Protein AF-A0A3D0GAJ1-F1 (afdb_monomer)

Structure (mmCIF, N/CA/C/O backbone):
data_AF-A0A3D0GAJ1-F1
#
_entry.id   AF-A0A3D0GAJ1-F1
#
loop_
_atom_site.group_PDB
_atom_site.id
_atom_site.type_symbol
_atom_site.label_atom_id
_atom_site.label_alt_id
_atom_site.label_comp_id
_atom_site.label_asym_id
_atom_site.label_entity_id
_atom_site.label_seq_id
_atom_site.pdbx_PDB_ins_code
_atom_site.Cartn_x
_atom_site.Cartn_y
_atom_site.Cartn_z
_atom_site.occupancy
_atom_site.B_iso_or_equiv
_atom_site.auth_seq_id
_atom_site.auth_comp_id
_atom_site.auth_asym_id
_atom_site.auth_atom_id
_atom_site.pdbx_PDB_model_num
ATOM 1 N N . MET A 1 1 ? 12.571 20.764 -8.279 1.00 70.12 1 MET A N 1
ATOM 2 C CA . MET A 1 1 ? 12.175 19.338 -8.312 1.00 70.12 1 MET A CA 1
ATOM 3 C C . MET A 1 1 ? 10.894 19.235 -9.123 1.00 70.12 1 MET A C 1
ATOM 5 O O . MET A 1 1 ? 10.042 20.092 -8.928 1.00 70.12 1 MET A O 1
ATOM 9 N N . SER A 1 2 ? 10.792 18.276 -10.048 1.00 90.88 2 SER A N 1
ATOM 10 C CA . SER A 1 2 ? 9.605 18.079 -10.896 1.00 90.88 2 SER A CA 1
ATOM 11 C C . SER A 1 2 ? 8.799 16.859 -10.442 1.00 90.88 2 SER A C 1
ATOM 13 O O . SER A 1 2 ? 9.382 15.894 -9.944 1.00 90.88 2 SER A O 1
ATOM 15 N N . PHE A 1 3 ? 7.477 16.897 -10.628 1.00 91.56 3 PHE A N 1
ATOM 16 C CA . PHE A 1 3 ? 6.578 15.765 -10.378 1.00 91.56 3 PHE A CA 1
ATOM 17 C C . PHE A 1 3 ? 6.430 14.835 -11.588 1.00 91.56 3 PHE A C 1
ATOM 19 O O . PHE A 1 3 ? 5.732 13.827 -11.481 1.00 91.56 3 PHE A O 1
ATOM 26 N N . ASP A 1 4 ? 7.109 15.118 -12.706 1.00 92.94 4 ASP A N 1
ATOM 27 C CA . ASP A 1 4 ? 7.043 14.306 -13.930 1.00 92.94 4 ASP A CA 1
ATOM 28 C C . ASP A 1 4 ? 7.205 12.795 -13.692 1.00 92.94 4 ASP A C 1
ATOM 30 O O . ASP A 1 4 ? 6.425 12.038 -14.275 1.00 92.94 4 ASP A O 1
ATOM 34 N N . PRO A 1 5 ? 8.109 12.309 -12.808 1.00 90.19 5 PRO A N 1
ATOM 35 C CA . PRO A 1 5 ? 8.240 10.873 -12.551 1.00 90.19 5 PRO A CA 1
ATOM 36 C C . PRO A 1 5 ? 6.981 10.236 -11.957 1.00 90.19 5 PRO A C 1
ATOM 38 O O . PRO A 1 5 ? 6.715 9.065 -12.202 1.00 90.19 5 PRO A O 1
ATOM 41 N N . VAL A 1 6 ? 6.209 10.993 -11.172 1.00 91.12 6 VAL A N 1
ATOM 42 C CA . VAL A 1 6 ? 4.941 10.523 -10.602 1.00 91.12 6 VAL A CA 1
ATOM 43 C C . VAL A 1 6 ? 3.831 10.673 -11.632 1.00 91.12 6 VAL A C 1
ATOM 45 O O . VAL A 1 6 ? 3.059 9.745 -11.818 1.00 91.12 6 VAL A O 1
ATOM 48 N N . LEU A 1 7 ? 3.752 11.806 -12.334 1.00 94.50 7 LEU A N 1
ATOM 49 C CA . LEU A 1 7 ? 2.663 12.087 -13.277 1.00 94.50 7 LEU A CA 1
ATOM 50 C C . LEU A 1 7 ? 2.686 11.171 -14.510 1.00 94.50 7 LEU A C 1
ATOM 52 O O . LEU A 1 7 ? 1.628 10.807 -15.012 1.00 94.50 7 LEU A O 1
ATOM 56 N N . SER A 1 8 ? 3.872 10.758 -14.960 1.00 94.69 8 SER A N 1
ATOM 57 C CA . SER A 1 8 ? 4.061 9.850 -16.104 1.00 94.69 8 SER A CA 1
ATOM 58 C C . SER A 1 8 ? 4.149 8.366 -15.722 1.00 94.69 8 SER A C 1
ATOM 60 O O . SER A 1 8 ? 4.369 7.516 -16.587 1.00 94.69 8 SER A O 1
ATOM 62 N N . ALA A 1 9 ? 3.996 8.037 -14.436 1.00 94.00 9 ALA A N 1
ATOM 63 C CA . ALA A 1 9 ? 4.095 6.667 -13.956 1.00 94.00 9 ALA A CA 1
ATOM 64 C C . ALA A 1 9 ? 2.962 5.777 -14.490 1.00 94.00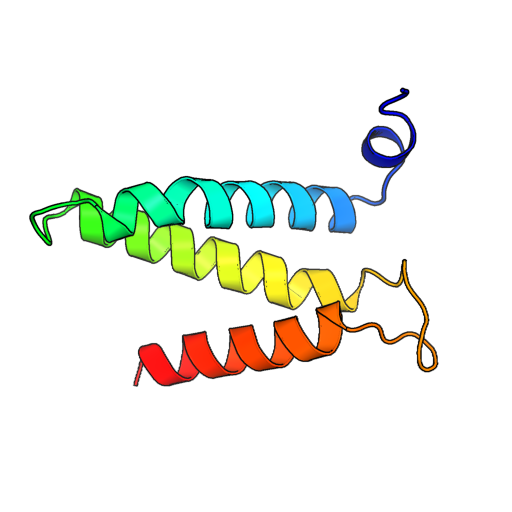 9 ALA A C 1
ATOM 66 O O . ALA A 1 9 ? 1.907 6.246 -14.916 1.00 94.00 9 ALA A O 1
ATOM 67 N N . SER A 1 10 ? 3.162 4.459 -14.430 1.00 95.38 10 SER A N 1
ATOM 68 C CA . SER A 1 10 ? 2.103 3.514 -14.775 1.00 95.38 10 SER A CA 1
ATOM 69 C C . SER A 1 10 ? 0.941 3.587 -13.769 1.00 95.38 10 SER A C 1
ATOM 71 O O . SER A 1 10 ? 1.171 3.877 -12.590 1.00 95.38 10 SER A O 1
ATOM 73 N N . PRO A 1 11 ? -0.291 3.217 -14.170 1.00 96.56 11 PRO A N 1
ATOM 74 C CA . PRO A 1 11 ? -1.439 3.193 -13.257 1.00 96.56 11 PRO A CA 1
ATOM 75 C C . PRO A 1 11 ? -1.211 2.348 -11.994 1.00 96.56 11 PRO A C 1
ATOM 77 O O . PRO A 1 11 ? -1.725 2.666 -10.924 1.00 96.56 11 PRO A O 1
ATOM 80 N N . VAL A 1 12 ? -0.401 1.286 -12.093 1.00 96.44 12 VAL A N 1
ATOM 81 C CA . VAL A 1 12 ? -0.039 0.431 -10.951 1.00 96.44 12 VAL A CA 1
ATOM 82 C C . VAL A 1 12 ? 0.818 1.187 -9.936 1.00 96.44 12 VAL A C 1
ATOM 84 O O . VAL A 1 12 ? 0.634 1.016 -8.733 1.00 96.44 12 VAL A O 1
ATOM 87 N N . ILE A 1 13 ? 1.723 2.054 -10.397 1.00 95.50 13 ILE A N 1
ATOM 88 C CA . ILE A 1 13 ? 2.535 2.894 -9.512 1.00 95.5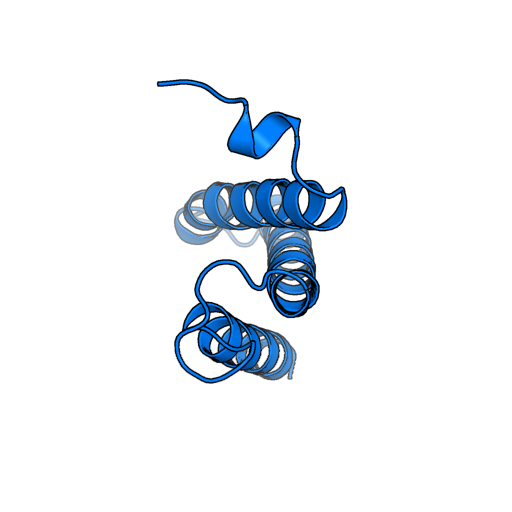0 13 ILE A CA 1
ATOM 89 C C . ILE A 1 13 ? 1.655 3.944 -8.826 1.00 95.50 13 ILE A C 1
ATOM 91 O O . ILE A 1 13 ? 1.801 4.144 -7.623 1.00 95.50 13 ILE A O 1
ATOM 95 N N . HIS A 1 14 ? 0.702 4.568 -9.532 1.00 97.06 14 HIS A N 1
ATOM 96 C CA . HIS A 1 14 ? -0.259 5.480 -8.893 1.00 97.06 14 HIS A CA 1
ATOM 97 C C . HIS A 1 14 ? -1.081 4.776 -7.815 1.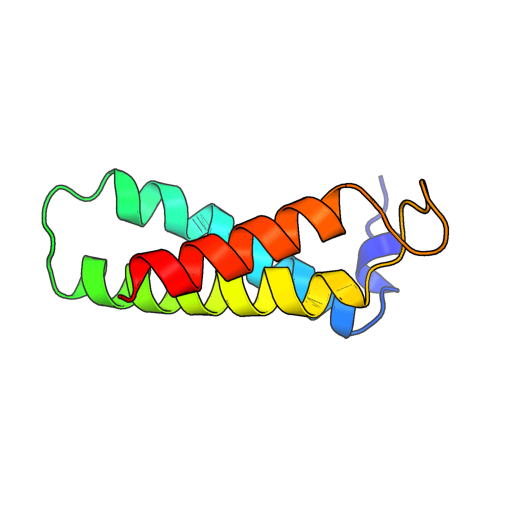00 97.06 14 HIS A C 1
ATOM 99 O O . HIS A 1 14 ? -1.182 5.287 -6.700 1.00 97.06 14 HIS A O 1
ATOM 105 N N . LEU A 1 15 ? -1.612 3.587 -8.122 1.00 97.94 15 LEU A N 1
ATOM 106 C CA . LEU A 1 15 ? -2.352 2.763 -7.165 1.00 97.94 15 LEU A CA 1
ATOM 107 C C . LEU A 1 15 ? -1.500 2.449 -5.928 1.00 97.94 15 LEU A C 1
ATOM 109 O O . LEU A 1 15 ? -1.962 2.635 -4.802 1.00 97.94 15 LEU A O 1
ATOM 113 N N . HIS A 1 16 ? -0.255 2.018 -6.142 1.00 96.75 16 HIS A N 1
ATOM 114 C CA . HIS A 1 16 ? 0.688 1.720 -5.070 1.00 96.75 16 HIS A CA 1
ATOM 115 C C . HIS A 1 16 ? 0.948 2.946 -4.188 1.00 96.75 16 HIS A C 1
ATOM 117 O O . HIS A 1 16 ? 0.846 2.851 -2.969 1.00 96.75 16 HIS A O 1
ATOM 123 N N . ILE A 1 17 ? 1.240 4.106 -4.788 1.00 96.31 17 ILE A N 1
ATOM 124 C CA . ILE A 1 17 ? 1.526 5.350 -4.058 1.00 96.31 17 ILE A CA 1
ATOM 125 C C . ILE A 1 17 ? 0.316 5.782 -3.226 1.00 96.31 17 ILE A C 1
ATOM 127 O O . ILE A 1 17 ? 0.470 6.076 -2.042 1.00 96.31 17 ILE A O 1
ATOM 131 N N . VAL A 1 18 ? -0.886 5.796 -3.810 1.00 97.94 18 VAL A N 1
ATOM 132 C CA . VAL A 1 18 ? -2.107 6.191 -3.090 1.00 97.94 18 VAL A CA 1
ATOM 133 C C . VAL A 1 18 ? -2.375 5.244 -1.918 1.00 97.94 18 VAL A C 1
ATOM 135 O O . VAL A 1 18 ? -2.621 5.707 -0.804 1.00 97.94 18 VAL A O 1
ATOM 138 N N . ALA A 1 19 ? -2.273 3.930 -2.134 1.00 98.00 19 ALA A N 1
ATOM 139 C CA . ALA A 1 19 ? -2.457 2.941 -1.076 1.00 98.00 19 ALA A CA 1
ATOM 140 C C . ALA A 1 19 ? -1.395 3.070 0.031 1.00 98.00 19 ALA A C 1
ATOM 142 O O . ALA A 1 19 ? -1.740 3.059 1.214 1.00 98.00 19 ALA A O 1
ATOM 143 N N . ALA A 1 20 ? -0.127 3.274 -0.338 1.00 97.25 20 ALA A N 1
ATOM 144 C CA . ALA A 1 20 ? 0.969 3.442 0.610 1.00 97.25 20 ALA A CA 1
ATOM 145 C C . ALA A 1 20 ? 0.780 4.698 1.471 1.00 97.25 20 ALA A C 1
ATOM 147 O O . ALA A 1 20 ? 0.933 4.642 2.691 1.00 97.25 20 ALA A O 1
ATOM 148 N N . LEU A 1 21 ? 0.387 5.820 0.859 1.00 97.44 21 LEU A N 1
ATOM 149 C CA . LEU A 1 21 ? 0.105 7.066 1.575 1.00 97.44 21 LEU A CA 1
ATOM 150 C C . LEU A 1 21 ? -1.074 6.913 2.542 1.00 97.44 21 LEU A C 1
ATOM 152 O O . LEU A 1 21 ? -0.998 7.400 3.671 1.00 97.44 21 LEU A O 1
ATOM 156 N N . LEU A 1 22 ? -2.131 6.197 2.145 1.00 97.38 22 LEU A N 1
ATOM 157 C CA . LEU A 1 22 ? -3.252 5.882 3.035 1.00 97.38 22 LEU A CA 1
ATOM 158 C C . LEU A 1 22 ? -2.808 5.015 4.220 1.00 97.38 22 LEU A C 1
ATOM 160 O O . LEU A 1 22 ? -3.155 5.322 5.362 1.00 97.38 22 LEU A O 1
ATOM 164 N N . ALA A 1 23 ? -2.015 3.968 3.976 1.00 96.31 23 ALA A N 1
ATOM 165 C CA . ALA A 1 23 ? -1.506 3.095 5.032 1.00 96.31 23 ALA A CA 1
ATOM 166 C C . ALA A 1 23 ? -0.610 3.859 6.024 1.00 96.3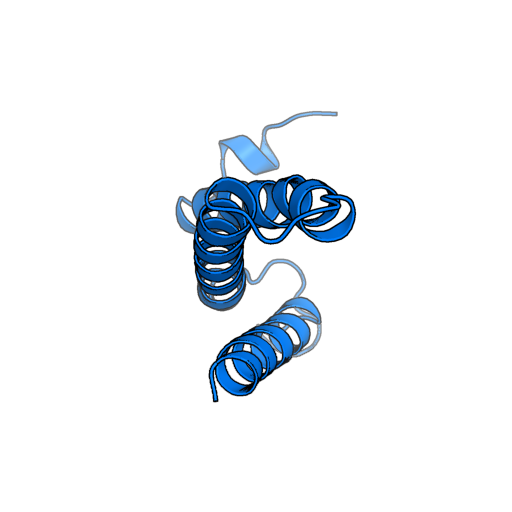1 23 ALA A C 1
ATOM 168 O O . ALA A 1 23 ? -0.784 3.739 7.239 1.00 96.31 23 ALA A O 1
ATOM 169 N N . VAL A 1 24 ? 0.305 4.694 5.523 1.00 95.94 24 VAL A N 1
ATOM 170 C CA . VAL A 1 24 ? 1.186 5.523 6.361 1.00 95.94 24 VAL A CA 1
ATOM 171 C C . VAL A 1 24 ? 0.386 6.574 7.133 1.00 95.94 24 VAL A C 1
ATOM 173 O O . VAL A 1 24 ? 0.611 6.750 8.328 1.00 95.94 24 VAL A O 1
ATOM 176 N N . GLY A 1 25 ? -0.581 7.238 6.496 1.00 95.31 25 GLY A N 1
ATOM 177 C CA . GLY A 1 25 ? -1.397 8.273 7.135 1.00 95.31 25 GLY A CA 1
ATOM 178 C C . GLY A 1 25 ? -2.333 7.736 8.224 1.00 95.31 25 GLY A C 1
ATOM 179 O O . GLY A 1 25 ? -2.508 8.371 9.264 1.00 95.31 25 GLY A O 1
ATOM 180 N N . LEU A 1 26 ? -2.909 6.545 8.027 1.00 93.50 26 LEU A N 1
ATOM 181 C CA . LEU A 1 26 ? -3.813 5.918 9.000 1.00 93.50 26 LEU A CA 1
ATOM 182 C C . LEU A 1 26 ? -3.087 5.244 10.172 1.00 93.50 26 LEU A C 1
ATOM 184 O O . LEU A 1 26 ? -3.717 4.974 11.202 1.00 93.50 26 LEU A O 1
ATOM 188 N N . LEU A 1 27 ? -1.784 4.978 10.044 1.00 89.06 27 LEU A N 1
ATOM 189 C CA . LEU A 1 27 ? -1.002 4.293 11.071 1.00 89.06 27 LEU A CA 1
ATOM 190 C C . LEU A 1 27 ? -0.934 5.094 12.391 1.00 89.06 27 LEU A C 1
ATOM 192 O O . LEU A 1 27 ? -1.374 4.554 13.410 1.00 89.06 27 LEU A O 1
ATOM 196 N N . PRO A 1 28 ? -0.503 6.377 12.424 1.00 88.62 28 PRO A N 1
ATOM 197 C CA . PRO A 1 28 ? -0.536 7.188 13.644 1.00 88.62 28 PRO A CA 1
ATOM 198 C C . PRO A 1 28 ? -1.936 7.275 14.247 1.00 88.62 28 PRO A C 1
ATOM 200 O O . PRO A 1 28 ? -2.112 7.145 15.458 1.00 88.62 28 PRO A O 1
ATOM 203 N N . PHE A 1 29 ? -2.949 7.449 13.395 1.00 84.88 29 PHE A N 1
ATOM 204 C CA . 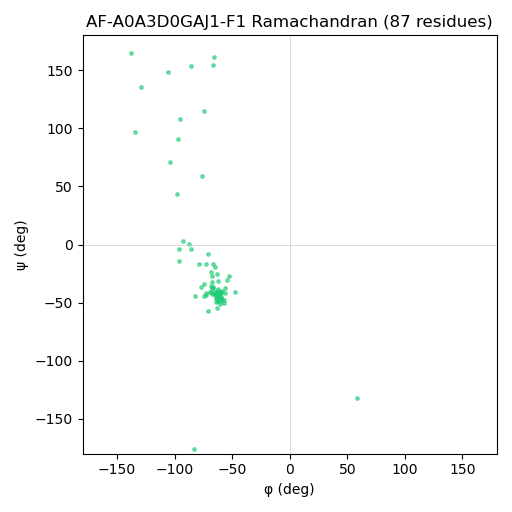PHE A 1 29 ? -4.332 7.558 13.841 1.00 84.88 29 PHE A CA 1
ATOM 205 C C . PHE A 1 29 ? -4.796 6.295 14.574 1.00 84.88 29 PHE A C 1
ATOM 207 O O . PHE A 1 29 ? -5.451 6.391 15.609 1.00 84.88 29 PHE A O 1
ATOM 214 N N . SER A 1 30 ? -4.426 5.114 14.077 1.00 83.50 30 SER A N 1
ATOM 215 C CA . SER A 1 30 ? -4.804 3.842 14.697 1.00 83.50 30 SER A CA 1
ATOM 216 C C . SER A 1 30 ? -4.006 3.551 15.975 1.00 83.50 30 SER A C 1
ATOM 218 O O . SER A 1 30 ? -4.577 2.998 16.915 1.00 83.50 30 SER A O 1
ATOM 220 N N . LEU A 1 31 ? -2.732 3.965 16.039 1.00 85.31 31 LEU A N 1
ATOM 221 C CA . LEU A 1 31 ? -1.846 3.758 17.196 1.00 85.31 31 LEU A CA 1
ATOM 222 C C . LEU A 1 31 ? -2.165 4.681 18.380 1.00 85.31 31 LEU A C 1
ATOM 224 O O . LEU A 1 31 ? -2.200 4.229 19.522 1.00 85.31 31 LEU A O 1
ATOM 228 N N . PHE A 1 32 ? -2.411 5.970 18.131 1.00 87.88 32 PHE A N 1
ATOM 229 C CA . PHE A 1 32 ? -2.612 6.957 19.201 1.00 87.88 32 PHE A CA 1
ATOM 230 C C . PHE A 1 32 ? -4.061 7.037 19.699 1.00 87.88 32 PHE A C 1
ATOM 232 O O . PHE A 1 32 ? -4.364 7.760 20.656 1.00 87.88 32 PHE A O 1
ATOM 239 N N . ARG A 1 33 ? -4.987 6.297 19.079 1.00 84.69 33 ARG A N 1
ATOM 240 C CA . ARG A 1 33 ? -6.393 6.309 19.485 1.00 84.69 33 ARG A CA 1
ATOM 241 C C . ARG A 1 33 ? -6.586 5.530 20.787 1.00 84.69 33 ARG A C 1
ATOM 243 O O . ARG A 1 33 ? -6.452 4.315 20.838 1.00 84.69 33 ARG A O 1
ATOM 250 N N . LYS A 1 34 ? -6.990 6.246 21.842 1.00 78.75 34 LYS A N 1
ATOM 251 C CA . LYS A 1 34 ? -7.149 5.714 23.211 1.00 78.75 34 LYS A CA 1
ATOM 252 C C . LYS A 1 34 ? -8.248 4.655 23.384 1.00 78.75 34 LYS A C 1
ATOM 254 O O . LYS A 1 34 ? -8.251 3.958 24.393 1.00 78.75 34 LYS A O 1
ATOM 259 N N . ARG A 1 35 ? -9.216 4.552 22.464 1.00 82.00 35 ARG A N 1
ATOM 260 C CA . ARG A 1 35 ? -10.334 3.594 22.554 1.00 82.00 35 ARG A CA 1
ATOM 261 C C . ARG A 1 35 ? -10.476 2.793 21.264 1.00 82.00 35 ARG A C 1
ATOM 263 O O . ARG A 1 35 ? -10.501 3.373 20.183 1.00 82.00 35 ARG A O 1
ATOM 270 N N . ARG A 1 36 ? -10.672 1.476 21.395 1.00 82.06 36 ARG A N 1
ATOM 271 C CA . ARG A 1 36 ? -11.045 0.565 20.296 1.00 82.06 36 ARG A CA 1
ATOM 272 C C . ARG A 1 36 ? -12.530 0.705 19.931 1.00 82.06 36 ARG A C 1
ATOM 274 O O . ARG A 1 36 ? -13.314 -0.232 20.066 1.00 82.06 36 ARG A O 1
ATOM 281 N N . ASP A 1 37 ? -12.929 1.910 19.542 1.00 88.88 37 ASP A N 1
ATOM 282 C CA . ASP A 1 37 ? -14.294 2.245 19.136 1.00 88.88 37 ASP A CA 1
ATOM 283 C C . ASP A 1 37 ? -14.572 1.894 17.660 1.00 88.88 37 ASP A C 1
ATOM 285 O O . ASP A 1 37 ? -13.740 1.303 16.968 1.00 88.88 37 ASP A O 1
ATOM 289 N N . ARG A 1 38 ? -15.770 2.234 17.159 1.00 90.62 38 ARG A N 1
ATOM 290 C CA . ARG A 1 38 ? -16.146 1.984 15.753 1.00 90.62 38 ARG A CA 1
ATOM 291 C C . ARG A 1 38 ? -15.162 2.625 14.773 1.00 90.62 38 ARG A C 1
ATOM 293 O O . ARG A 1 38 ? -14.842 2.017 13.760 1.00 90.62 38 ARG A O 1
ATOM 300 N N . VAL A 1 39 ? -14.659 3.814 15.098 1.00 90.06 39 VAL A N 1
ATOM 301 C CA . VAL A 1 39 ? -13.701 4.542 14.261 1.00 90.06 39 VAL A CA 1
ATOM 302 C C . VAL A 1 39 ? -12.359 3.812 14.213 1.00 90.06 39 VAL A C 1
ATOM 304 O O . VAL A 1 39 ? -11.824 3.650 13.124 1.00 90.06 39 VAL A O 1
ATOM 307 N N . HIS A 1 40 ? -11.863 3.297 15.345 1.00 90.62 40 HIS A N 1
ATOM 308 C CA . HIS A 1 40 ? -10.656 2.461 15.374 1.00 90.62 40 HIS A CA 1
ATOM 309 C C . HIS A 1 40 ? -10.808 1.187 14.529 1.00 90.62 40 HIS A C 1
ATOM 311 O O . HIS A 1 40 ? -9.890 0.806 13.807 1.00 90.62 40 HIS A O 1
ATOM 317 N N . LYS A 1 41 ? -11.974 0.527 14.586 1.00 90.50 41 LYS A N 1
ATOM 318 C CA . LYS A 1 41 ? -12.232 -0.670 13.769 1.00 90.50 41 LYS A CA 1
ATOM 319 C C . LYS A 1 41 ? -12.236 -0.343 12.275 1.00 90.50 41 LYS A C 1
ATOM 321 O O . LYS A 1 41 ? -11.547 -1.006 11.509 1.00 90.50 41 LYS A O 1
ATOM 326 N N . VAL A 1 42 ? -12.974 0.693 11.871 1.00 93.38 42 VAL A N 1
ATOM 327 C CA . VAL A 1 42 ? -13.044 1.121 10.464 1.00 93.38 42 VAL A CA 1
ATOM 328 C C . VAL A 1 42 ? -11.671 1.567 9.960 1.00 93.38 42 VAL A C 1
ATOM 330 O O . VAL A 1 42 ? -11.264 1.135 8.884 1.00 93.38 42 VAL A O 1
ATOM 333 N N . SER A 1 43 ? -10.922 2.358 10.738 1.00 92.81 43 SER A N 1
ATOM 334 C CA . SER A 1 43 ? -9.570 2.775 10.348 1.00 92.81 43 SER A CA 1
ATOM 335 C C . SER A 1 43 ? -8.627 1.582 10.217 1.00 92.81 43 SER A C 1
ATOM 337 O O . SER A 1 43 ? -7.849 1.540 9.271 1.00 92.81 43 SER A O 1
ATOM 339 N N . GLY A 1 44 ? -8.746 0.590 11.105 1.00 92.06 44 GLY A N 1
ATOM 340 C CA . GLY A 1 44 ? -8.011 -0.669 11.018 1.00 92.06 44 GLY A CA 1
ATOM 341 C C . GLY A 1 44 ? -8.315 -1.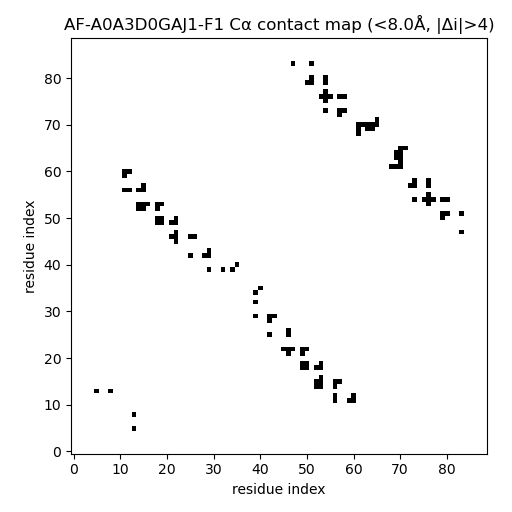448 9.737 1.00 92.06 44 GLY A C 1
ATOM 342 O O . GLY A 1 44 ? -7.389 -1.858 9.046 1.00 92.06 44 GLY A O 1
ATOM 343 N N . TYR A 1 45 ? -9.588 -1.601 9.358 1.00 93.62 45 TYR A N 1
ATOM 344 C CA . TYR A 1 45 ? -9.955 -2.300 8.117 1.00 93.62 45 TYR A CA 1
ATOM 345 C C . TYR A 1 45 ? -9.478 -1.574 6.856 1.00 93.62 45 TYR A C 1
ATOM 347 O O . TYR A 1 45 ? -8.981 -2.216 5.925 1.00 93.62 45 TYR A O 1
ATOM 355 N N . VAL A 1 46 ? -9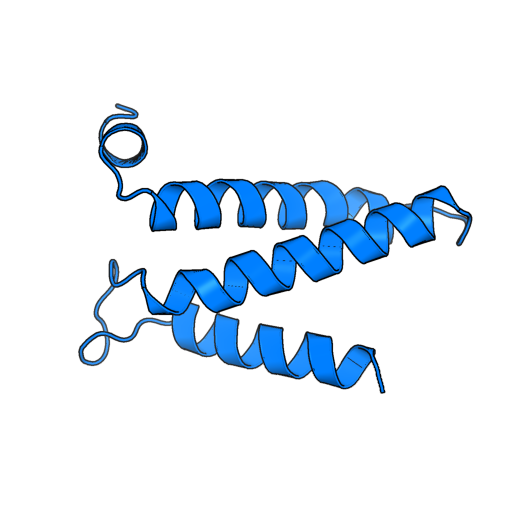.584 -0.240 6.828 1.00 95.75 46 VAL A N 1
ATOM 356 C CA . VAL A 1 46 ? -9.055 0.563 5.715 1.00 95.75 46 VAL A CA 1
ATOM 357 C C . VAL A 1 46 ? -7.534 0.434 5.655 1.00 95.75 46 VAL A C 1
ATOM 359 O O . VAL A 1 46 ? -6.985 0.234 4.576 1.00 95.75 46 VAL A O 1
ATOM 362 N N . TRP A 1 47 ? -6.857 0.469 6.805 1.00 95.25 47 TRP A N 1
ATOM 363 C CA . TRP A 1 47 ? -5.410 0.298 6.890 1.00 95.25 47 TRP A CA 1
ATOM 364 C C . TRP A 1 47 ? -4.954 -1.084 6.400 1.00 95.25 47 TRP A C 1
ATOM 366 O O . TRP A 1 47 ? -4.045 -1.153 5.578 1.00 95.25 47 TRP A O 1
ATOM 376 N N . ILE A 1 48 ? -5.614 -2.173 6.817 1.00 95.44 48 ILE A N 1
ATOM 377 C CA . ILE A 1 48 ? -5.303 -3.537 6.346 1.00 95.44 48 ILE A CA 1
ATOM 378 C C . ILE A 1 48 ? -5.490 -3.633 4.828 1.00 95.44 48 ILE A C 1
ATOM 380 O O . ILE A 1 48 ? -4.604 -4.120 4.128 1.00 95.44 48 ILE A O 1
ATOM 384 N N . THR A 1 49 ? -6.610 -3.123 4.307 1.00 96.88 49 THR A N 1
ATOM 385 C CA . THR A 1 49 ? -6.876 -3.106 2.859 1.00 96.88 49 THR A CA 1
ATOM 386 C C . THR A 1 49 ? -5.795 -2.326 2.108 1.00 96.88 49 THR A C 1
ATOM 388 O O . THR A 1 49 ? -5.268 -2.807 1.106 1.00 96.88 49 THR A O 1
ATOM 391 N N . ALA A 1 50 ? -5.405 -1.154 2.614 1.00 97.62 50 ALA A N 1
ATOM 392 C CA . ALA A 1 50 ? -4.344 -0.341 2.031 1.00 97.62 50 ALA A CA 1
ATOM 393 C C . ALA A 1 50 ? -2.979 -1.054 2.059 1.00 97.62 50 ALA A C 1
ATOM 395 O O . ALA A 1 50 ? -2.258 -1.027 1.060 1.00 97.62 50 ALA A O 1
ATOM 396 N N . MET A 1 51 ? -2.640 -1.743 3.154 1.00 97.00 51 MET A N 1
ATOM 397 C CA . MET A 1 51 ? -1.413 -2.542 3.269 1.00 97.00 51 MET A CA 1
ATOM 398 C C . MET A 1 51 ? -1.385 -3.695 2.260 1.00 97.00 51 MET A C 1
ATOM 400 O O . MET A 1 51 ? -0.365 -3.892 1.601 1.00 97.00 51 MET A O 1
ATOM 404 N N . LEU A 1 52 ? -2.503 -4.407 2.079 1.00 97.88 52 LEU A N 1
ATOM 405 C CA . LEU A 1 52 ? -2.623 -5.473 1.078 1.00 97.88 52 LEU A CA 1
ATOM 406 C C . LEU A 1 52 ?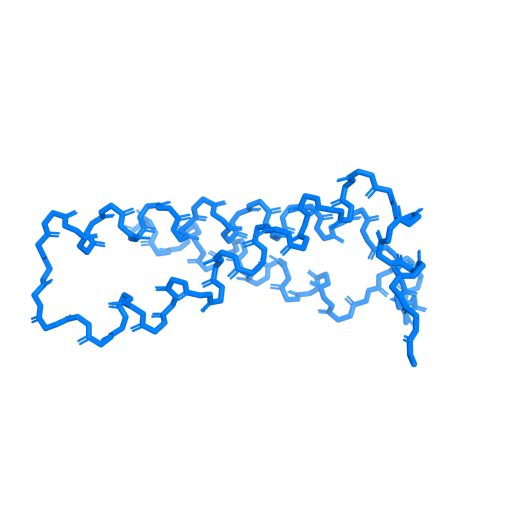 -2.439 -4.937 -0.345 1.00 97.88 52 LEU A C 1
ATOM 408 O O . LEU A 1 52 ? -1.640 -5.483 -1.103 1.00 97.88 52 LEU A O 1
ATOM 412 N N . VAL A 1 53 ? -3.122 -3.844 -0.702 1.00 98.25 53 VAL A N 1
ATOM 413 C CA . VAL A 1 53 ? -2.988 -3.222 -2.031 1.00 98.25 53 VAL A CA 1
ATOM 414 C C . VAL A 1 53 ? -1.555 -2.745 -2.267 1.00 98.25 53 VAL A C 1
ATOM 416 O O . VAL A 1 53 ? -0.998 -2.991 -3.337 1.00 98.25 53 VAL A O 1
ATOM 419 N N . THR A 1 54 ? -0.931 -2.116 -1.269 1.00 97.94 54 THR A N 1
ATOM 420 C CA . THR A 1 54 ? 0.464 -1.654 -1.342 1.00 97.94 54 THR A CA 1
ATOM 421 C C . THR A 1 54 ? 1.417 -2.827 -1.570 1.00 97.94 54 THR A C 1
ATOM 423 O O . THR A 1 54 ? 2.207 -2.808 -2.513 1.00 97.94 54 THR A O 1
ATOM 426 N N . ALA A 1 55 ? 1.313 -3.880 -0.758 1.00 97.88 55 ALA A N 1
ATOM 427 C CA . ALA A 1 55 ? 2.206 -5.030 -0.842 1.00 97.88 55 ALA A CA 1
ATOM 428 C C . ALA A 1 55 ? 2.001 -5.853 -2.125 1.00 97.88 55 ALA A C 1
ATOM 430 O O . ALA A 1 55 ? 2.973 -6.333 -2.691 1.00 97.88 55 ALA A O 1
ATOM 431 N N . LEU A 1 56 ? 0.770 -5.999 -2.625 1.00 98.06 56 LEU A N 1
ATOM 432 C CA . LEU A 1 56 ? 0.510 -6.725 -3.876 1.00 98.06 56 LEU A CA 1
ATOM 433 C C . LEU A 1 56 ? 0.958 -5.938 -5.113 1.00 98.06 56 LEU A C 1
ATOM 435 O O . LEU A 1 56 ? 1.552 -6.502 -6.030 1.00 98.06 56 LEU A O 1
ATOM 439 N N . SER A 1 57 ? 0.699 -4.630 -5.150 1.00 97.44 57 SER A N 1
ATOM 440 C CA . SER A 1 57 ? 1.092 -3.792 -6.292 1.00 97.44 57 SER A CA 1
ATOM 441 C C . SER A 1 57 ? 2.610 -3.623 -6.416 1.00 97.44 57 SER A C 1
ATOM 443 O O . SER A 1 57 ? 3.101 -3.397 -7.523 1.00 97.44 57 SER A O 1
ATOM 445 N N . SER A 1 58 ? 3.367 -3.782 -5.324 1.00 95.62 58 SER A N 1
ATOM 446 C CA . SER A 1 58 ? 4.830 -3.659 -5.341 1.00 95.62 58 SER A CA 1
ATOM 447 C C . SER A 1 58 ? 5.524 -4.715 -6.211 1.00 95.62 58 SER A C 1
ATOM 449 O O . SER A 1 58 ? 6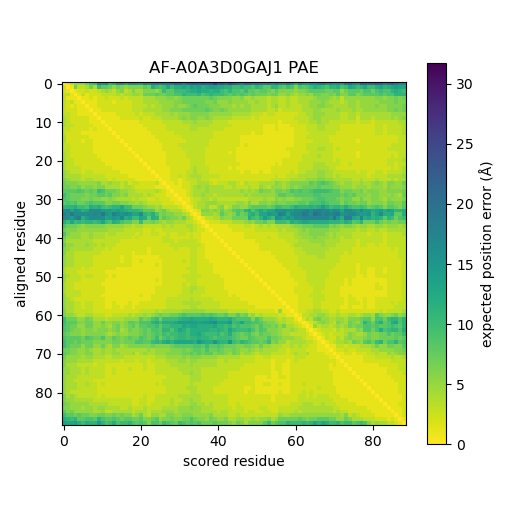.598 -4.456 -6.741 1.00 95.62 58 SER A O 1
ATOM 451 N N . PHE A 1 59 ? 4.903 -5.879 -6.435 1.00 94.94 59 PHE A N 1
ATOM 452 C CA . PHE A 1 59 ? 5.468 -6.926 -7.293 1.00 94.94 59 PHE A CA 1
ATOM 453 C C . PHE A 1 59 ? 5.540 -6.518 -8.773 1.00 94.94 59 PHE A C 1
ATOM 455 O O . PHE A 1 59 ? 6.272 -7.123 -9.554 1.00 94.94 59 PHE A O 1
ATOM 462 N N . TRP A 1 60 ? 4.811 -5.469 -9.166 1.00 94.44 60 TRP A N 1
ATOM 463 C CA . TRP A 1 60 ? 4.907 -4.858 -10.492 1.00 94.44 60 TRP A CA 1
ATOM 464 C C . TRP A 1 60 ? 5.836 -3.633 -10.526 1.00 94.44 60 TRP A C 1
ATOM 466 O O . TRP A 1 60 ? 6.091 -3.090 -11.607 1.00 94.44 60 TRP A O 1
ATOM 476 N N . THR A 1 61 ? 6.389 -3.196 -9.387 1.00 90.25 61 THR A N 1
ATOM 477 C CA . THR A 1 61 ? 7.267 -2.020 -9.304 1.00 90.25 61 THR A CA 1
ATOM 478 C C . THR A 1 61 ? 8.750 -2.415 -9.320 1.00 90.25 61 THR A C 1
ATOM 480 O O . THR A 1 61 ? 9.416 -2.617 -8.310 1.00 90.25 61 THR A O 1
ATOM 483 N N . ASN A 1 62 ? 9.324 -2.462 -10.523 1.00 84.19 62 ASN A N 1
ATOM 484 C CA . ASN A 1 62 ? 10.706 -2.911 -10.753 1.00 84.19 62 ASN A CA 1
ATOM 485 C C . ASN A 1 62 ? 11.704 -1.745 -10.880 1.00 84.19 62 ASN A C 1
ATOM 487 O O . ASN A 1 62 ? 12.526 -1.731 -11.801 1.00 84.19 62 ASN A O 1
ATOM 491 N N . GLY A 1 63 ? 11.586 -0.739 -10.006 1.00 80.50 63 GLY A N 1
ATOM 492 C CA . GLY A 1 63 ? 12.416 0.472 -10.056 1.00 80.50 63 GLY A CA 1
ATOM 493 C C . GLY A 1 63 ? 13.870 0.207 -9.659 1.00 80.50 63 GLY A C 1
ATOM 494 O O . GLY A 1 63 ? 14.787 0.443 -10.439 1.00 80.50 63 GLY A O 1
ATOM 495 N N . ILE A 1 64 ? 14.079 -0.327 -8.453 1.00 81.38 64 ILE A N 1
ATOM 496 C CA . ILE A 1 64 ? 15.408 -0.681 -7.934 1.00 81.38 64 ILE A CA 1
ATOM 497 C C . ILE A 1 64 ? 15.644 -2.164 -8.227 1.00 81.38 64 ILE A C 1
ATOM 499 O O . ILE A 1 64 ? 15.023 -3.010 -7.607 1.00 81.38 64 ILE A O 1
ATOM 503 N N . ARG A 1 65 ? 16.516 -2.504 -9.173 1.00 86.31 65 ARG A N 1
ATOM 504 C CA . ARG A 1 65 ? 16.729 -3.891 -9.631 1.00 86.31 65 ARG A CA 1
ATOM 505 C C . ARG A 1 65 ? 18.026 -4.465 -9.072 1.00 86.31 65 ARG A C 1
ATOM 507 O O . ARG A 1 65 ? 19.014 -4.583 -9.789 1.00 86.31 65 ARG A O 1
ATOM 514 N N . LEU A 1 66 ? 18.047 -4.741 -7.769 1.00 88.12 66 LEU A N 1
ATOM 515 C CA . LEU A 1 66 ? 19.275 -5.151 -7.078 1.00 88.12 66 LEU A CA 1
ATOM 516 C C . LEU A 1 66 ? 19.628 -6.622 -7.354 1.00 88.12 66 LEU A C 1
ATOM 518 O O . LEU A 1 66 ? 20.801 -6.959 -7.476 1.00 88.12 66 LEU A O 1
ATOM 522 N N . ILE A 1 67 ? 18.615 -7.489 -7.465 1.00 87.88 67 ILE A N 1
ATOM 523 C CA . ILE A 1 67 ? 18.770 -8.919 -7.771 1.00 87.88 67 ILE A CA 1
ATOM 524 C C . ILE A 1 67 ? 17.733 -9.294 -8.836 1.00 87.88 67 ILE A C 1
ATOM 526 O O . ILE A 1 67 ? 16.568 -9.551 -8.529 1.00 87.88 67 ILE A O 1
ATOM 530 N N . GLY A 1 68 ? 18.141 -9.305 -10.108 1.00 87.31 68 GLY A N 1
ATOM 531 C CA . GLY A 1 68 ? 17.210 -9.511 -11.222 1.00 87.31 68 GLY A CA 1
ATOM 532 C C . GLY A 1 68 ? 16.104 -8.439 -11.227 1.00 87.31 68 GLY A C 1
ATOM 533 O O . GLY A 1 68 ? 16.423 -7.258 -11.108 1.00 87.31 68 GLY A O 1
ATOM 534 N N . PRO A 1 69 ? 14.812 -8.795 -11.353 1.00 85.62 69 PRO A N 1
ATOM 535 C CA . PRO A 1 69 ? 13.725 -7.817 -11.237 1.00 85.62 69 PRO A CA 1
ATOM 536 C C . PRO A 1 69 ? 13.500 -7.339 -9.788 1.00 85.62 69 PRO A C 1
ATOM 538 O O . PRO A 1 69 ? 12.881 -6.301 -9.569 1.00 85.62 69 PRO A O 1
ATOM 541 N N . PHE A 1 70 ? 14.022 -8.061 -8.793 1.00 90.12 70 PHE A N 1
ATOM 542 C CA . PHE A 1 70 ? 13.667 -7.864 -7.394 1.00 90.12 70 PHE A CA 1
ATOM 543 C C . PHE A 1 70 ? 14.489 -6.780 -6.692 1.00 90.12 70 PHE A C 1
ATOM 545 O O . PHE A 1 70 ? 15.651 -6.492 -7.000 1.00 90.12 70 PHE A O 1
ATOM 552 N N . SER A 1 71 ? 13.852 -6.219 -5.669 1.00 92.06 71 SER A N 1
ATOM 553 C CA . SER A 1 71 ? 14.349 -5.135 -4.827 1.00 92.06 71 SER A CA 1
ATOM 554 C C . SER A 1 71 ? 14.023 -5.408 -3.355 1.00 92.06 71 SER A C 1
ATOM 556 O O . SER A 1 71 ? 13.131 -6.218 -3.079 1.00 92.06 71 SER A O 1
ATOM 558 N N . PRO A 1 72 ? 14.646 -4.697 -2.397 1.00 93.00 72 PRO A N 1
ATOM 559 C CA . PRO A 1 72 ? 14.286 -4.803 -0.981 1.00 93.00 72 PRO A CA 1
ATOM 560 C C . PRO A 1 72 ? 12.788 -4.598 -0.690 1.00 93.00 72 PRO A C 1
ATOM 562 O O . PRO A 1 72 ? 12.265 -5.182 0.258 1.00 93.00 72 PRO A O 1
ATOM 565 N N . ILE A 1 73 ? 12.065 -3.837 -1.525 1.00 93.88 73 ILE A N 1
ATOM 566 C CA . ILE A 1 73 ? 10.620 -3.614 -1.345 1.00 93.88 73 ILE A CA 1
ATOM 567 C C . ILE A 1 73 ? 9.808 -4.897 -1.568 1.00 93.88 73 ILE A C 1
ATOM 569 O O . ILE A 1 73 ? 8.744 -5.054 -0.977 1.00 93.88 73 ILE A O 1
ATOM 573 N N . HIS A 1 74 ? 10.312 -5.833 -2.379 1.00 94.38 74 HIS A N 1
ATOM 574 C CA . HIS A 1 74 ? 9.648 -7.110 -2.640 1.00 94.38 74 HIS A CA 1
ATOM 575 C C . HIS A 1 74 ? 9.746 -8.015 -1.413 1.00 94.38 74 HIS A C 1
ATOM 577 O O . HIS A 1 74 ? 8.745 -8.581 -0.981 1.00 94.38 74 HIS A O 1
ATOM 583 N N . ALA A 1 75 ? 10.928 -8.075 -0.791 1.00 94.62 75 ALA A N 1
ATOM 584 C CA . ALA A 1 75 ? 11.116 -8.778 0.475 1.00 94.62 75 ALA A CA 1
ATOM 585 C C . ALA A 1 75 ? 10.236 -8.176 1.583 1.00 94.62 75 ALA A C 1
ATOM 587 O O . ALA A 1 75 ? 9.546 -8.912 2.290 1.00 94.62 75 ALA A O 1
ATOM 588 N N . LEU A 1 76 ? 10.186 -6.840 1.680 1.00 95.00 76 LEU A N 1
ATOM 589 C CA . LEU A 1 76 ? 9.280 -6.149 2.602 1.00 95.00 76 LEU A CA 1
ATOM 590 C C . LEU A 1 76 ? 7.813 -6.500 2.321 1.00 95.00 76 LEU A C 1
ATOM 592 O O . LEU A 1 76 ? 7.056 -6.726 3.255 1.00 95.00 76 LEU A O 1
ATOM 596 N N . SER A 1 77 ? 7.419 -6.602 1.053 1.00 96.75 77 SER A N 1
ATOM 597 C CA . SER A 1 77 ? 6.037 -6.908 0.672 1.00 96.75 77 SER A CA 1
ATOM 598 C C . SER A 1 77 ? 5.634 -8.333 1.030 1.00 96.75 77 SER A C 1
ATOM 600 O O . SER A 1 77 ? 4.545 -8.535 1.561 1.00 96.75 77 SER A O 1
ATOM 602 N N . VAL A 1 78 ? 6.523 -9.312 0.835 1.00 97.50 78 VAL A N 1
ATOM 603 C CA . VAL A 1 78 ? 6.310 -10.689 1.312 1.00 97.50 78 VAL A CA 1
ATOM 604 C C . VAL A 1 78 ? 6.128 -10.708 2.830 1.00 97.50 78 VAL A C 1
ATOM 606 O O . VAL A 1 78 ? 5.168 -11.299 3.326 1.00 97.50 78 VAL A O 1
ATOM 609 N N . LEU A 1 79 ? 6.997 -10.008 3.566 1.00 97.81 79 LEU A N 1
ATOM 610 C CA . LEU A 1 79 ? 6.893 -9.889 5.021 1.00 97.81 79 LEU A CA 1
ATOM 611 C C . LEU A 1 79 ? 5.577 -9.217 5.449 1.00 97.81 79 LEU A C 1
ATOM 613 O O . LEU A 1 79 ? 4.935 -9.660 6.400 1.00 97.81 79 LEU A O 1
ATOM 617 N N . THR A 1 80 ? 5.154 -8.160 4.755 1.00 96.62 80 THR A N 1
ATOM 618 C CA . THR A 1 80 ? 3.884 -7.477 5.022 1.00 96.62 80 THR A CA 1
ATOM 619 C C . THR A 1 80 ? 2.692 -8.404 4.805 1.00 96.62 80 THR A C 1
ATOM 621 O O . THR A 1 80 ? 1.845 -8.493 5.690 1.00 96.62 80 THR A O 1
ATOM 624 N N . LEU A 1 81 ? 2.633 -9.116 3.676 1.00 97.56 81 LEU A N 1
ATOM 625 C CA . LEU A 1 81 ? 1.549 -10.059 3.388 1.00 97.56 81 LEU A CA 1
ATOM 626 C C . LEU A 1 81 ? 1.488 -11.172 4.437 1.00 97.56 81 LEU A C 1
ATOM 628 O O . LEU A 1 81 ? 0.411 -11.458 4.955 1.00 97.56 81 LEU A O 1
ATOM 632 N N . PHE A 1 82 ? 2.643 -11.736 4.803 1.00 97.75 82 PHE A N 1
ATOM 633 C CA . PHE A 1 82 ? 2.734 -12.734 5.865 1.00 97.75 82 PHE A CA 1
ATOM 634 C C . PHE A 1 82 ? 2.176 -12.204 7.193 1.00 97.75 82 PHE A C 1
ATOM 636 O O . PHE A 1 82 ? 1.313 -12.841 7.788 1.00 97.75 82 PHE A O 1
ATOM 643 N N . ASN A 1 83 ? 2.603 -11.014 7.630 1.00 96.19 83 ASN A N 1
ATOM 644 C CA . ASN A 1 83 ? 2.161 -10.429 8.899 1.00 96.19 83 ASN A CA 1
ATOM 645 C C . ASN A 1 83 ? 0.673 -10.060 8.911 1.00 96.19 83 ASN A C 1
ATOM 647 O O . ASN A 1 83 ? 0.023 -10.203 9.944 1.00 96.19 83 ASN A O 1
ATOM 651 N N . VAL A 1 84 ? 0.123 -9.587 7.786 1.00 93.94 84 VAL A N 1
ATOM 652 C CA . VAL A 1 84 ? -1.315 -9.299 7.682 1.00 93.94 84 VAL A CA 1
ATOM 653 C C . VAL A 1 84 ? -2.124 -10.584 7.825 1.00 93.94 84 VAL A C 1
ATOM 655 O O . VAL A 1 84 ? -3.088 -10.598 8.581 1.00 93.94 84 VAL A O 1
ATOM 658 N N . ILE A 1 85 ? -1.723 -11.661 7.145 1.00 93.75 85 ILE A N 1
ATOM 659 C CA . ILE A 1 85 ? -2.398 -12.961 7.252 1.00 93.75 85 ILE A CA 1
ATOM 660 C C . ILE A 1 85 ? -2.267 -13.508 8.675 1.00 93.75 85 ILE A C 1
ATOM 662 O O . ILE A 1 85 ? -3.264 -13.903 9.269 1.00 93.75 85 ILE A O 1
ATOM 666 N N . TRP A 1 86 ? -1.058 -13.479 9.239 1.00 95.06 86 TRP A N 1
ATOM 667 C CA . TRP A 1 86 ? -0.797 -13.951 10.595 1.00 95.06 86 TRP A CA 1
ATOM 668 C C . TRP A 1 86 ? -1.609 -13.191 11.647 1.00 95.06 86 TRP A C 1
ATOM 670 O O . TRP A 1 86 ? -2.150 -13.801 12.554 1.00 95.06 86 TRP A O 1
ATOM 680 N N . GLY A 1 87 ? -1.740 -11.869 11.516 1.00 89.19 87 GLY A N 1
ATOM 681 C CA . GLY A 1 87 ? -2.524 -11.051 12.444 1.00 89.19 87 GLY A CA 1
ATOM 682 C C . GLY A 1 87 ? -4.044 -11.233 12.345 1.00 89.19 87 GLY A C 1
ATOM 683 O O . GLY A 1 87 ? -4.762 -10.654 13.160 1.00 89.19 87 GLY A O 1
ATOM 684 N N . LEU A 1 88 ? -4.538 -11.975 11.346 1.00 84.62 88 LEU A N 1
ATOM 685 C CA . LEU A 1 88 ? -5.959 -12.302 11.178 1.00 84.62 88 LEU A CA 1
ATOM 686 C C . LEU A 1 88 ? -6.337 -13.678 11.753 1.00 84.62 88 LEU A C 1
ATOM 688 O O . LEU A 1 88 ? -7.534 -13.939 11.888 1.00 84.62 88 LEU A O 1
ATOM 692 N N . VAL A 1 89 ? -5.353 -14.532 12.061 1.00 83.50 89 VAL A N 1
ATOM 693 C CA . VAL A 1 89 ? -5.525 -15.867 12.669 1.00 83.50 89 VAL A CA 1
ATOM 694 C C . VAL A 1 89 ? -5.347 -15.771 14.181 1.00 83.50 89 VAL A C 1
ATOM 696 O O . VAL A 1 89 ? -6.160 -16.399 14.893 1.00 83.50 89 VAL A O 1
#

Foldseek 3Di:
DDCCCVVVDDPLVVQLVVLVCLLVVLVCVLVPDPDCDPVNVVSVVSNLVSLLSNLVSCVVVQPPQPDHSDDVSNVVSVVSVVVSVVVVD

Sequence (89 aa):
MSFDPVLSASPVIHLHIVAALLAVGLLPFSLFRKRRDRVHKVSGYVWITAMLVTALSSFWTNGIRLIGPFSPIHALSVLTLFNVIWGLV

Mean predicted aligned error: 4.05 Å

Solvent-accessible surface area (backbone atoms only — not comparable to full-atom values): 5070 Å² total; per-residue (Å²): 139,80,63,59,76,68,76,73,45,56,72,58,54,53,52,24,52,54,22,41,53,49,27,60,62,43,44,61,59,59,70,72,49,92,57,93,43,74,65,43,53,52,50,47,53,53,30,53,53,21,46,51,50,22,37,60,38,42,78,76,60,60,80,58,54,80,57,72,68,41,34,75,66,48,60,50,20,52,52,48,53,50,49,55,55,59,75,74,109

Secondary structure (DSSP, 8-state):
--SHHHHTS-HHHHHHHHHHHHHHHHHHHHHH-SS--HHHHHHHHHHHHHHHHHHHHGGG--SS-SBTTB-HHHHHHHHHHHHHHHTT-

pLDDT: mean 92.31, std 5.49, range [70.12, 98.25]

Nearest PDB structures (foldseek):
  6x89-assembly1_4L  TM=5.693E-01  e=1.965E+00  Vigna radiata
  7vw1-assembly1_B  TM=6.129E-01  e=3.396E+00  Escherichia coli
  6px0-assembly1_A  TM=7.581E-01  e=6.548E+00  Homo sapiens
  4wwb-assembly1_A  TM=4.683E-01  e=9.604E+00  Cupriavidus metallidurans CH34

Radius of gyration: 14.93 Å; Cα contacts (8 Å, |Δi|>4): 67; chains: 1; bounding box: 35×35×39 Å